Protein AF-A0A6B3FC54-F1 (afdb_monomer_lite)

Secondary structure (DSSP, 8-state):
-HHHHHTT--TTSS----TTT--HHHHHHHHHHHH--HHHHHHTTEEEETTEEEEPPSTTEEPPPHHHHHHHHHHHHHHHHTS-GGGGS-GGGG-EEEEEEE---TTTS-S--EEEEEEP-

Structure (mmCIF, N/CA/C/O backbone):
data_AF-A0A6B3FC54-F1
#
_entry.id   AF-A0A6B3FC54-F1
#
loop_
_atom_site.group_PDB
_atom_site.id
_atom_site.type_symbol
_atom_site.label_atom_id
_atom_site.label_alt_id
_atom_site.label_comp_id
_atom_site.label_asym_id
_atom_site.label_entity_id
_atom_site.label_seq_id
_atom_site.pdbx_PDB_ins_code
_atom_site.Cartn_x
_atom_site.Cartn_y
_atom_site.Cartn_z
_atom_site.occupancy
_atom_site.B_iso_or_equiv
_atom_site.auth_seq_id
_atom_site.auth_comp_id
_atom_site.auth_asym_id
_atom_site.auth_atom_id
_atom_site.pdbx_PDB_model_num
ATOM 1 N N . ARG A 1 1 ? 3.915 9.642 30.996 1.00 57.03 1 ARG A N 1
ATOM 2 C CA . ARG A 1 1 ? 2.796 8.944 30.314 1.00 57.03 1 ARG A CA 1
ATOM 3 C C . ARG A 1 1 ? 3.237 8.251 29.022 1.00 57.03 1 ARG A C 1
ATOM 5 O O . ARG A 1 1 ? 3.120 7.040 28.988 1.00 57.03 1 ARG A O 1
ATOM 12 N N . ILE A 1 2 ? 3.856 8.924 28.035 1.00 59.53 2 ILE A N 1
ATOM 13 C CA . ILE A 1 2 ? 4.468 8.230 26.866 1.00 59.53 2 ILE A CA 1
ATOM 14 C C . ILE A 1 2 ? 5.466 7.138 27.302 1.00 59.53 2 ILE A C 1
ATOM 16 O O . ILE A 1 2 ? 5.467 6.043 26.755 1.00 59.53 2 ILE A O 1
ATOM 20 N N . HIS A 1 3 ? 6.232 7.394 28.366 1.00 56.06 3 HIS A N 1
ATOM 21 C CA . HIS A 1 3 ? 7.129 6.404 28.970 1.00 56.06 3 HIS A CA 1
ATOM 22 C C . HIS A 1 3 ? 6.419 5.116 29.443 1.00 56.06 3 HIS A C 1
ATOM 24 O O . HIS A 1 3 ? 6.974 4.045 29.268 1.00 56.06 3 HIS A O 1
ATOM 30 N N . GLN A 1 4 ? 5.184 5.195 29.961 1.00 57.84 4 GLN A N 1
ATOM 31 C CA . GLN A 1 4 ? 4.424 4.023 30.438 1.00 57.84 4 GLN A CA 1
ATOM 32 C C . GLN A 1 4 ? 3.899 3.156 29.283 1.00 57.84 4 GLN A C 1
ATOM 34 O O . GLN A 1 4 ? 3.868 1.934 29.396 1.00 57.84 4 GLN A O 1
ATOM 39 N N . LEU A 1 5 ? 3.535 3.776 28.154 1.00 58.59 5 LEU A N 1
ATOM 40 C CA . LEU A 1 5 ? 3.211 3.056 26.915 1.00 58.59 5 LEU A CA 1
ATOM 41 C C . LEU A 1 5 ? 4.455 2.375 26.333 1.00 58.59 5 LEU A C 1
ATOM 43 O O . LEU A 1 5 ? 4.384 1.227 25.909 1.00 58.59 5 LEU A O 1
ATOM 47 N N . ALA A 1 6 ? 5.603 3.057 26.368 1.00 59.94 6 ALA A N 1
ATOM 48 C CA . ALA A 1 6 ? 6.871 2.515 25.885 1.00 59.94 6 ALA A CA 1
ATOM 49 C C . ALA A 1 6 ? 7.403 1.350 26.743 1.00 59.94 6 ALA A C 1
ATOM 51 O O . ALA A 1 6 ? 8.117 0.496 26.228 1.00 59.94 6 ALA A O 1
ATOM 52 N N . THR A 1 7 ? 7.053 1.291 28.032 1.00 62.62 7 THR A N 1
ATOM 53 C CA . THR A 1 7 ? 7.485 0.230 28.959 1.00 62.62 7 THR A CA 1
ATOM 54 C C . THR A 1 7 ? 6.497 -0.938 29.071 1.00 62.62 7 THR A C 1
ATOM 56 O O . THR A 1 7 ? 6.663 -1.777 29.951 1.00 62.62 7 THR A O 1
ATOM 59 N N . GLY A 1 8 ? 5.471 -1.010 28.214 1.00 50.31 8 GLY A N 1
ATOM 60 C CA . GLY A 1 8 ? 4.530 -2.135 28.190 1.00 50.31 8 GLY A CA 1
ATOM 61 C C . GLY A 1 8 ? 3.541 -2.136 29.357 1.00 50.31 8 GLY A C 1
ATOM 62 O O . GLY A 1 8 ? 3.429 -3.129 30.077 1.00 50.31 8 GLY A O 1
ATOM 63 N N . ALA A 1 9 ? 2.828 -1.025 29.566 1.00 54.91 9 ALA A N 1
ATOM 64 C CA . ALA A 1 9 ? 1.707 -0.989 30.502 1.00 54.91 9 ALA A CA 1
ATOM 65 C C . ALA A 1 9 ? 0.717 -2.137 30.217 1.00 54.91 9 ALA A C 1
ATOM 67 O O . ALA A 1 9 ? 0.296 -2.340 29.076 1.00 54.91 9 ALA A O 1
ATOM 68 N N . LYS A 1 10 ? 0.352 -2.889 31.266 1.00 57.28 10 LYS A N 1
ATOM 69 C CA . LYS A 1 10 ? -0.729 -3.881 31.213 1.00 57.28 10 LYS A CA 1
ATOM 70 C C . LYS A 1 10 ? -2.014 -3.162 30.794 1.00 57.28 10 LYS A C 1
ATOM 72 O O . LYS A 1 10 ? -2.271 -2.050 31.248 1.00 57.28 10 LYS A O 1
ATOM 77 N N . SER A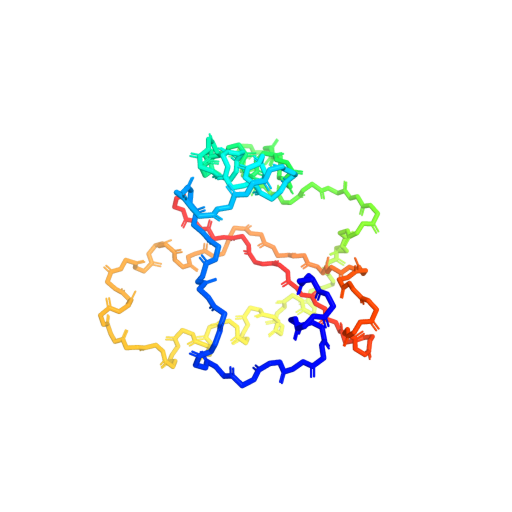 1 11 ? -2.784 -3.794 29.915 1.00 56.44 11 SER A N 1
ATOM 78 C CA . SER A 1 11 ? -3.881 -3.205 29.131 1.00 56.44 11 SER A CA 1
ATOM 79 C C . SER A 1 11 ? -4.984 -2.488 29.920 1.00 56.44 11 SER A C 1
ATOM 81 O O . SER A 1 11 ? -5.754 -1.755 29.310 1.00 56.44 11 SER A O 1
ATOM 83 N N . ASP A 1 12 ? -5.055 -2.654 31.240 1.00 58.28 12 ASP A N 1
ATOM 84 C CA . ASP A 1 12 ? -6.186 -2.198 32.056 1.00 58.28 12 ASP A CA 1
ATOM 85 C C . ASP A 1 12 ? -6.039 -0.802 32.688 1.00 58.28 12 ASP A C 1
ATOM 87 O O . ASP A 1 12 ? -6.986 -0.332 33.311 1.00 58.28 12 ASP A O 1
ATOM 91 N N . GLU A 1 13 ? -4.913 -0.092 32.533 1.00 61.31 13 GLU A N 1
ATOM 92 C CA . GLU A 1 13 ? -4.697 1.172 33.276 1.00 61.31 13 GLU A CA 1
ATOM 93 C C . GLU A 1 13 ? -4.457 2.433 32.432 1.00 61.31 13 GLU A C 1
ATOM 95 O O . GLU A 1 13 ? -4.316 3.523 32.992 1.00 61.31 13 GLU A O 1
ATOM 100 N N . VAL A 1 14 ? -4.443 2.351 31.096 1.00 64.31 14 VAL A N 1
ATOM 101 C CA . VAL A 1 14 ? -4.252 3.544 30.249 1.00 64.31 14 VAL A CA 1
ATOM 102 C C . VAL A 1 14 ? -5.485 3.776 29.374 1.00 64.31 14 VAL A C 1
ATOM 104 O O . VAL A 1 14 ? -5.679 3.048 28.401 1.00 64.31 14 VAL A O 1
ATOM 107 N N . PRO A 1 15 ? -6.310 4.798 29.679 1.00 67.88 15 PRO A N 1
ATOM 108 C CA . PRO A 1 15 ? -7.412 5.200 28.815 1.00 67.88 15 PRO A CA 1
ATOM 109 C C . PRO A 1 15 ? -6.916 5.475 27.387 1.00 67.88 15 PRO A C 1
ATOM 111 O O . PRO A 1 15 ? -5.847 6.077 27.224 1.00 67.88 15 PRO A O 1
ATOM 114 N N . PRO A 1 16 ? -7.665 5.064 26.348 1.00 77.88 16 PRO A N 1
ATOM 115 C CA . PRO A 1 16 ? -7.253 5.261 24.966 1.00 77.88 16 PRO A CA 1
ATOM 116 C C . PRO A 1 16 ? -7.130 6.751 24.646 1.00 77.88 16 PRO A C 1
ATOM 118 O O . PRO A 1 16 ? -7.878 7.583 25.168 1.00 77.88 16 PRO A O 1
ATOM 121 N N . PHE A 1 17 ? -6.212 7.087 23.742 1.00 84.88 17 PHE A N 1
ATOM 122 C CA . PHE A 1 17 ? -6.152 8.429 23.178 1.00 84.88 17 PHE A CA 1
ATOM 123 C C . PHE A 1 17 ? -7.229 8.582 22.114 1.00 84.88 17 PHE A C 1
ATOM 125 O O . PHE A 1 17 ? -7.197 7.943 21.065 1.00 84.88 17 PHE A O 1
ATOM 132 N N . THR A 1 18 ? -8.187 9.442 22.413 1.00 88.56 18 THR A N 1
ATOM 133 C CA . THR A 1 18 ? -9.313 9.796 21.555 1.00 88.56 18 THR A CA 1
ATOM 134 C C . THR A 1 18 ? -9.307 11.304 21.336 1.00 88.56 18 THR A C 1
ATOM 136 O O . THR A 1 18 ? -8.524 12.026 21.955 1.00 88.56 18 THR A O 1
ATOM 139 N N . LEU A 1 19 ? -10.198 11.800 20.479 1.00 89.88 19 LEU A N 1
ATOM 140 C CA . LEU A 1 19 ? -10.374 13.244 20.300 1.00 89.88 19 LEU A CA 1
ATOM 141 C C . LEU A 1 19 ? -10.787 13.964 21.594 1.00 89.88 19 LEU A C 1
ATOM 143 O O . LEU A 1 19 ? -10.523 15.158 21.707 1.00 89.88 19 LEU A O 1
ATOM 147 N N . ASP A 1 20 ? -11.394 13.248 22.543 1.00 89.50 20 ASP A N 1
ATOM 148 C CA . ASP A 1 20 ? -11.896 13.805 23.802 1.00 89.50 20 ASP A CA 1
ATOM 149 C C . ASP A 1 20 ? -10.897 13.660 24.962 1.00 89.50 20 ASP A C 1
ATOM 151 O O . ASP A 1 20 ? -11.009 14.355 25.968 1.00 89.50 20 ASP A O 1
ATOM 155 N N . THR A 1 21 ? -9.924 12.748 24.845 1.00 90.06 21 THR A N 1
ATOM 156 C CA . THR A 1 21 ? -8.989 12.388 25.931 1.00 90.06 21 THR A CA 1
ATOM 157 C C . THR A 1 21 ? -7.528 12.730 25.638 1.00 90.06 21 THR A C 1
ATOM 159 O O . THR A 1 21 ? -6.690 12.647 26.538 1.00 90.06 21 THR A O 1
ATOM 162 N N . ALA A 1 22 ? -7.189 13.061 24.390 1.00 91.50 22 ALA A N 1
ATOM 163 C CA . ALA A 1 22 ? -5.847 13.478 24.008 1.00 91.50 22 ALA A CA 1
ATOM 164 C C . ALA A 1 22 ? -5.669 14.992 24.161 1.00 91.50 22 ALA A C 1
ATOM 166 O O . ALA A 1 22 ? -6.585 15.761 23.896 1.00 91.50 22 ALA A O 1
ATOM 167 N N . ASP A 1 23 ? -4.441 15.412 24.467 1.00 90.38 23 ASP A N 1
ATOM 168 C CA . ASP A 1 23 ? -4.046 16.818 24.567 1.00 90.38 23 ASP A CA 1
ATOM 169 C C . ASP A 1 23 ? -2.774 17.101 23.755 1.00 90.38 23 ASP A C 1
ATOM 171 O O . ASP A 1 23 ? -2.031 16.192 23.360 1.00 90.38 23 ASP A O 1
ATOM 175 N N . GLY A 1 24 ? -2.497 18.387 23.524 1.00 92.38 24 GLY A N 1
ATOM 176 C CA . GLY A 1 24 ? -1.241 18.849 22.931 1.00 92.38 24 GLY A CA 1
ATOM 177 C C . GLY A 1 24 ? -0.985 18.290 21.518 1.00 92.38 24 GLY A C 1
ATOM 178 O O . GLY A 1 24 ? -1.918 18.216 20.713 1.00 92.38 24 GLY A O 1
ATOM 179 N N . PRO A 1 25 ? 0.263 17.895 21.185 1.00 92.06 25 PRO A N 1
ATOM 180 C CA . PRO A 1 25 ? 0.617 17.410 19.847 1.00 92.06 25 PRO A CA 1
ATOM 181 C C . PRO A 1 25 ? -0.190 16.192 19.385 1.00 92.06 25 PRO A C 1
ATOM 183 O O . PRO A 1 25 ? -0.479 16.059 18.199 1.00 92.06 25 PRO A O 1
ATOM 186 N N . LEU A 1 26 ? -0.587 15.317 20.315 1.00 89.56 26 LEU A N 1
ATOM 187 C CA . LEU A 1 26 ? -1.347 14.115 19.984 1.00 89.56 26 LEU A CA 1
ATOM 188 C C . LEU A 1 26 ? -2.782 14.446 19.565 1.00 89.56 26 LEU A C 1
ATOM 190 O O . LEU A 1 26 ? -3.267 13.910 18.572 1.00 89.56 26 LEU A O 1
ATOM 194 N N . LEU A 1 27 ? -3.439 15.376 20.267 1.00 92.75 27 LEU A N 1
ATOM 195 C CA . LEU A 1 27 ? -4.744 15.889 19.843 1.00 92.75 27 LEU A CA 1
ATOM 196 C C . LEU A 1 27 ? -4.655 16.576 18.474 1.00 92.75 27 LEU A C 1
ATOM 198 O O . LEU A 1 27 ? -5.557 16.426 17.650 1.00 92.75 27 LEU A O 1
ATOM 202 N N . GLY A 1 28 ? -3.559 17.300 18.226 1.00 92.31 28 GLY A N 1
ATOM 203 C CA . GLY A 1 28 ? -3.254 17.885 16.920 1.00 92.31 28 GLY A CA 1
ATOM 204 C C . GLY A 1 28 ? -3.229 16.833 15.811 1.00 92.31 28 GLY A C 1
ATOM 205 O O . GLY A 1 28 ? -3.988 16.948 14.852 1.00 92.31 28 GLY A O 1
ATOM 206 N N . ALA A 1 29 ? -2.446 15.766 15.992 1.00 91.38 29 ALA A N 1
ATOM 207 C CA . ALA A 1 29 ? -2.347 14.668 15.031 1.00 91.38 29 ALA A CA 1
ATOM 208 C C . ALA A 1 29 ? -3.690 13.953 14.797 1.00 91.38 29 ALA A C 1
ATOM 210 O O . ALA A 1 29 ? -4.023 13.623 13.663 1.00 91.38 29 ALA A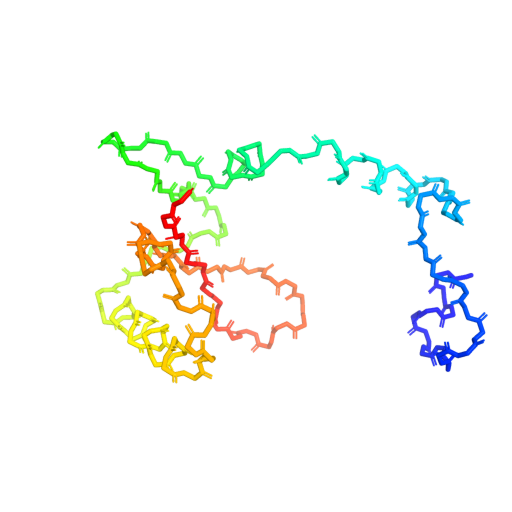 O 1
ATOM 211 N N . LEU A 1 30 ? -4.501 13.748 15.843 1.00 91.25 30 LEU A N 1
ATOM 212 C CA . LEU A 1 30 ? -5.833 13.142 15.704 1.00 91.25 30 LEU A CA 1
ATOM 213 C C . LEU A 1 30 ? -6.801 14.032 14.909 1.00 91.25 30 LEU A C 1
ATOM 215 O O . LEU A 1 30 ? -7.600 13.531 14.116 1.00 91.25 30 LEU A O 1
ATOM 219 N N . ARG A 1 31 ? -6.742 15.353 15.108 1.00 94.00 31 ARG A N 1
ATOM 220 C CA . ARG A 1 31 ? -7.561 16.315 14.355 1.00 94.00 31 ARG A CA 1
ATOM 221 C C . ARG A 1 31 ? -7.132 16.410 12.898 1.00 94.00 31 ARG A C 1
ATOM 223 O O . ARG A 1 31 ? -8.001 16.453 12.033 1.00 94.00 31 ARG A O 1
ATOM 230 N N . GLU A 1 32 ? -5.828 16.406 12.640 1.00 89.88 32 GLU A N 1
ATOM 231 C CA . GLU A 1 32 ? -5.277 16.334 11.288 1.00 89.88 32 GLU A CA 1
ATOM 232 C C . GLU A 1 32 ? -5.720 15.041 10.603 1.00 89.88 32 GLU A C 1
ATOM 234 O O . GLU A 1 32 ? -6.351 15.094 9.557 1.00 89.88 32 GLU A O 1
ATOM 239 N N . ALA A 1 33 ? -5.529 13.882 11.237 1.00 86.62 33 ALA A N 1
ATOM 240 C CA . ALA A 1 33 ? -5.966 12.602 10.683 1.00 86.62 33 ALA A CA 1
ATOM 241 C C . ALA A 1 33 ? -7.465 12.586 10.325 1.00 86.62 33 ALA A C 1
ATOM 243 O O . ALA A 1 33 ? -7.848 12.005 9.312 1.00 86.62 33 ALA A O 1
ATOM 244 N N . ARG A 1 34 ? -8.316 13.262 11.112 1.00 87.94 34 ARG A N 1
ATOM 245 C CA . ARG A 1 34 ? -9.756 13.391 10.834 1.00 87.94 34 ARG A CA 1
ATOM 246 C C . ARG A 1 34 ? -10.073 14.296 9.638 1.00 87.94 34 ARG A C 1
ATOM 248 O O . ARG A 1 34 ? -11.124 14.114 9.026 1.00 87.94 34 ARG A O 1
ATOM 255 N N . SER A 1 35 ? -9.231 15.280 9.324 1.00 85.50 35 SER A N 1
ATOM 256 C CA . SER A 1 35 ? -9.443 16.170 8.174 1.00 85.50 35 SER A CA 1
ATOM 257 C C . SER A 1 35 ? -8.941 15.578 6.855 1.00 85.50 35 SER A C 1
ATOM 259 O O . SER A 1 35 ? -9.305 16.075 5.788 1.00 85.50 35 SER A O 1
ATOM 261 N N . LEU A 1 36 ? -8.137 14.512 6.909 1.00 85.19 36 LEU A N 1
ATOM 262 C CA . LEU A 1 36 ? -7.585 13.865 5.726 1.00 85.19 36 LEU A CA 1
ATOM 263 C C . LEU A 1 36 ? -8.682 13.172 4.913 1.00 85.19 36 LEU A C 1
ATOM 265 O O . LEU A 1 36 ? -9.417 12.308 5.390 1.00 85.19 36 LEU A O 1
ATOM 269 N N . THR A 1 37 ? -8.761 13.535 3.637 1.00 83.56 37 THR A N 1
ATOM 270 C CA . THR A 1 37 ? -9.597 12.835 2.664 1.00 83.56 37 THR A CA 1
ATOM 271 C C . THR A 1 37 ? -8.797 11.699 2.034 1.00 83.56 37 THR A C 1
ATOM 273 O O . THR A 1 37 ? -7.578 11.795 1.872 1.00 83.56 37 THR A O 1
ATOM 276 N N . ARG A 1 38 ? -9.479 10.625 1.608 1.00 79.25 38 ARG A N 1
ATOM 277 C CA . ARG A 1 38 ? -8.842 9.518 0.865 1.00 79.25 38 ARG A CA 1
ATOM 278 C C . ARG A 1 38 ? -8.047 10.034 -0.341 1.00 79.25 38 ARG A C 1
ATOM 280 O O . ARG A 1 38 ? -6.959 9.538 -0.614 1.00 79.25 38 ARG A O 1
ATOM 287 N N . PHE A 1 39 ? -8.571 11.053 -1.023 1.00 78.56 39 PHE A N 1
ATOM 288 C CA . PHE A 1 39 ? -7.901 11.691 -2.153 1.00 78.56 39 PHE A CA 1
ATOM 289 C C . PHE A 1 39 ? -6.608 12.404 -1.737 1.00 78.56 39 PHE A C 1
ATOM 291 O O . PHE A 1 39 ? -5.567 12.134 -2.327 1.00 78.56 39 PHE A O 1
ATOM 298 N N . GLY A 1 40 ? -6.651 13.248 -0.699 1.00 82.50 40 GLY A N 1
ATOM 299 C CA . GLY A 1 40 ? -5.471 13.985 -0.231 1.00 82.50 40 GLY A CA 1
ATOM 300 C C . GLY A 1 40 ? -4.367 13.067 0.300 1.00 82.50 40 GLY A C 1
ATOM 301 O O . GLY A 1 40 ? -3.186 13.304 0.056 1.00 82.50 40 GLY A O 1
ATOM 302 N N . LEU A 1 41 ? -4.742 11.959 0.949 1.00 83.38 41 LEU A N 1
ATOM 303 C CA . LEU A 1 41 ? -3.787 10.927 1.360 1.00 83.38 41 LEU A CA 1
ATOM 304 C C . LEU A 1 41 ? -3.066 10.314 0.158 1.00 83.38 41 LEU A C 1
ATOM 306 O O . LEU A 1 41 ? -1.839 10.221 0.155 1.00 83.38 41 LEU A O 1
ATOM 310 N N . LEU A 1 42 ? -3.818 9.929 -0.877 1.00 88.00 42 LEU A N 1
ATOM 311 C CA . LEU A 1 42 ? -3.245 9.342 -2.086 1.00 88.00 42 LEU A CA 1
ATOM 312 C C . LEU A 1 42 ? -2.377 10.340 -2.855 1.00 88.00 42 LEU A C 1
ATOM 314 O O . LEU A 1 42 ? -1.326 9.951 -3.357 1.00 88.00 42 LEU A O 1
ATOM 318 N N . GLU A 1 43 ? -2.773 11.607 -2.940 1.00 87.12 43 GLU A N 1
ATOM 319 C CA . GLU A 1 43 ? -2.037 12.657 -3.659 1.00 87.12 43 GLU A CA 1
ATOM 320 C C . GLU A 1 43 ? -0.608 12.850 -3.133 1.00 87.12 43 GLU A C 1
ATOM 322 O O . GLU A 1 43 ? 0.314 13.063 -3.911 1.00 87.12 43 GLU A O 1
ATOM 327 N N . SER A 1 44 ? -0.384 12.654 -1.831 1.00 85.62 44 SER A N 1
ATOM 328 C CA . SER A 1 44 ? 0.965 12.733 -1.253 1.00 85.62 44 SER A CA 1
ATOM 329 C C . SER A 1 44 ? 1.924 11.622 -1.719 1.00 85.62 44 SER A C 1
ATOM 331 O O . SER A 1 44 ? 3.141 11.758 -1.587 1.00 85.62 44 SER A O 1
ATOM 333 N N . MET A 1 45 ? 1.399 10.514 -2.258 1.00 89.00 45 MET A N 1
ATOM 334 C CA . MET A 1 45 ? 2.169 9.312 -2.613 1.00 89.00 45 MET A CA 1
ATOM 335 C C . MET A 1 45 ? 2.048 8.917 -4.089 1.00 89.00 45 MET A C 1
ATOM 337 O O . MET A 1 45 ? 2.752 8.007 -4.536 1.00 89.00 45 MET A O 1
ATOM 341 N N . THR A 1 46 ? 1.135 9.540 -4.832 1.00 94.25 46 THR A N 1
ATOM 342 C CA . THR A 1 46 ? 0.770 9.142 -6.193 1.00 94.25 46 THR A CA 1
ATOM 343 C C . THR A 1 46 ? 0.600 10.348 -7.101 1.00 94.25 46 THR A C 1
ATOM 345 O O . THR A 1 46 ? 0.271 11.445 -6.663 1.00 94.25 46 THR A O 1
ATOM 348 N N . GLU A 1 47 ? 0.751 10.113 -8.393 1.00 94.00 47 GLU A N 1
ATOM 349 C CA . GLU A 1 47 ? 0.570 11.092 -9.455 1.00 94.00 47 GLU A CA 1
ATOM 350 C C . GLU A 1 47 ? -0.261 10.486 -10.591 1.00 94.00 47 GLU A C 1
ATOM 352 O O . GLU A 1 47 ? -0.431 9.266 -10.677 1.00 94.00 47 GLU A O 1
ATOM 357 N N . ILE A 1 48 ? -0.803 11.341 -11.460 1.00 93.38 48 ILE A N 1
ATOM 358 C CA . ILE A 1 48 ? -1.507 10.900 -12.666 1.00 93.38 48 ILE A CA 1
ATOM 359 C C . ILE A 1 48 ? -0.519 10.905 -13.832 1.00 93.38 48 ILE A C 1
ATOM 361 O O . ILE A 1 48 ? -0.042 11.960 -14.243 1.00 93.38 48 ILE A O 1
ATOM 365 N N . ARG A 1 49 ? -0.241 9.723 -14.382 1.00 91.69 49 ARG A N 1
ATOM 366 C CA . ARG A 1 49 ? 0.586 9.520 -15.576 1.00 91.69 49 ARG A CA 1
ATOM 367 C C . ARG A 1 49 ? -0.241 8.764 -16.604 1.00 91.69 49 ARG A C 1
ATOM 369 O O . ARG A 1 49 ? -0.805 7.725 -16.283 1.00 91.69 49 ARG A O 1
ATOM 376 N N . GLU A 1 50 ? -0.320 9.284 -17.828 1.00 91.50 50 GLU A N 1
ATOM 377 C CA . GLU A 1 50 ? -1.084 8.647 -18.919 1.00 91.50 50 GLU A CA 1
ATOM 378 C C . GLU A 1 50 ? -2.562 8.402 -18.552 1.00 91.50 50 GLU A C 1
ATOM 380 O O . GLU A 1 50 ? -3.120 7.352 -18.844 1.00 91.50 50 GLU A O 1
ATOM 385 N N . ALA A 1 51 ? -3.187 9.370 -17.870 1.00 90.00 51 ALA A N 1
ATOM 386 C CA . ALA A 1 51 ? -4.552 9.287 -17.334 1.00 90.00 51 ALA A CA 1
ATOM 387 C C . ALA A 1 51 ? -4.788 8.201 -16.260 1.00 90.00 51 ALA A C 1
ATOM 389 O O . ALA A 1 51 ? -5.911 8.058 -15.781 1.00 90.00 51 ALA A O 1
ATOM 390 N N . GLU A 1 52 ? -3.739 7.513 -15.802 1.00 90.88 52 GLU A N 1
ATOM 391 C CA . GLU A 1 52 ? -3.807 6.523 -14.728 1.00 90.88 52 GLU A CA 1
ATOM 392 C C . GLU A 1 52 ? -3.054 6.987 -13.480 1.00 90.88 52 GLU A C 1
ATOM 394 O O . GLU A 1 52 ? -1.985 7.600 -13.549 1.00 90.88 52 GLU A O 1
ATOM 399 N N . ARG A 1 53 ? -3.602 6.675 -12.302 1.00 93.06 53 ARG A N 1
ATOM 400 C CA . ARG A 1 53 ? -2.926 6.957 -11.030 1.00 93.06 53 ARG A CA 1
ATOM 401 C C . ARG A 1 53 ? -1.839 5.918 -10.774 1.00 93.06 53 ARG A C 1
ATOM 403 O O . ARG A 1 53 ? -2.127 4.723 -10.787 1.00 93.06 53 ARG A O 1
ATOM 410 N N . ARG A 1 54 ? -0.622 6.382 -10.493 1.00 94.94 54 ARG A N 1
ATOM 411 C CA . ARG A 1 54 ? 0.559 5.559 -10.192 1.00 94.94 54 ARG A CA 1
ATOM 412 C C . ARG A 1 54 ? 1.329 6.121 -9.006 1.00 94.94 54 ARG A C 1
ATOM 414 O O . ARG A 1 54 ? 1.170 7.294 -8.674 1.00 94.94 54 ARG A O 1
ATOM 421 N N . PHE A 1 55 ? 2.156 5.309 -8.358 1.00 94.88 55 PHE A N 1
ATOM 422 C CA . PHE A 1 55 ? 3.028 5.804 -7.297 1.00 94.88 55 PHE A CA 1
ATOM 423 C C . PHE A 1 55 ? 4.044 6.805 -7.847 1.00 94.88 55 PHE A C 1
ATOM 425 O O . PHE A 1 55 ? 4.645 6.603 -8.904 1.00 94.88 55 PHE A O 1
ATOM 432 N N . THR A 1 56 ? 4.264 7.875 -7.088 1.00 94.00 56 THR A N 1
ATOM 433 C CA . THR A 1 56 ? 5.267 8.879 -7.427 1.00 94.00 56 THR A CA 1
ATOM 434 C C . THR A 1 56 ? 6.665 8.287 -7.261 1.00 94.00 56 THR A C 1
ATOM 436 O O . THR A 1 56 ? 6.974 7.616 -6.264 1.00 94.00 56 THR A O 1
ATOM 439 N N . ALA A 1 57 ? 7.537 8.548 -8.237 1.00 89.81 57 ALA A N 1
ATOM 440 C CA . ALA A 1 57 ? 8.944 8.170 -8.140 1.00 89.81 57 ALA A CA 1
ATOM 441 C C . ALA A 1 57 ? 9.638 9.007 -7.053 1.00 89.81 57 ALA A C 1
ATOM 443 O O . ALA A 1 57 ? 9.425 10.213 -6.950 1.00 89.81 57 ALA A O 1
ATOM 444 N N . GLY A 1 58 ? 10.487 8.389 -6.233 1.00 85.75 58 GLY A N 1
ATOM 445 C CA . GLY A 1 58 ? 11.185 9.121 -5.182 1.00 85.75 58 GLY A CA 1
ATOM 446 C C . GLY A 1 58 ? 12.115 8.252 -4.341 1.00 85.75 58 GLY A C 1
ATOM 447 O O . GLY A 1 58 ? 12.127 7.035 -4.505 1.00 85.75 58 GLY A O 1
ATOM 448 N N . PRO A 1 59 ? 12.865 8.850 -3.398 1.00 79.69 59 PRO A N 1
ATOM 449 C CA . PRO A 1 59 ? 13.942 8.174 -2.664 1.00 79.69 59 PRO A CA 1
ATOM 450 C C . PRO A 1 59 ? 13.524 6.905 -1.905 1.00 79.69 59 PRO A C 1
ATOM 452 O O . PRO A 1 59 ? 14.346 6.026 -1.659 1.00 79.69 59 PRO A O 1
ATOM 455 N N . GLY A 1 60 ? 12.248 6.804 -1.523 1.00 84.25 60 GLY A N 1
ATOM 456 C CA . GLY A 1 60 ? 11.702 5.630 -0.842 1.00 84.25 60 GLY A CA 1
ATOM 457 C C . GLY A 1 60 ? 10.984 4.636 -1.756 1.00 84.25 60 GLY A C 1
ATOM 458 O O . GLY A 1 60 ? 10.630 3.564 -1.278 1.00 84.25 60 GLY A O 1
ATOM 459 N N . THR A 1 61 ? 10.734 4.975 -3.021 1.00 91.12 61 THR A N 1
ATOM 460 C CA . THR A 1 61 ? 9.971 4.162 -3.979 1.00 91.12 61 THR A CA 1
ATOM 461 C C . THR A 1 61 ? 10.935 3.439 -4.913 1.00 91.12 61 THR A C 1
ATOM 463 O O . THR A 1 61 ? 11.804 4.065 -5.514 1.00 91.12 61 THR A O 1
ATOM 466 N N . ILE A 1 62 ? 10.788 2.123 -5.040 1.00 91.94 62 ILE A N 1
ATOM 467 C CA . ILE A 1 62 ? 11.628 1.280 -5.892 1.00 91.94 62 ILE A CA 1
ATOM 468 C C . ILE A 1 62 ? 10.771 0.714 -7.017 1.00 91.94 62 ILE A C 1
ATOM 470 O O . ILE A 1 62 ? 9.758 0.060 -6.760 1.00 91.94 62 ILE A O 1
ATOM 474 N N . GLU A 1 63 ? 11.210 0.916 -8.252 1.00 93.50 63 GLU A N 1
ATOM 475 C CA . GLU A 1 63 ? 10.640 0.219 -9.399 1.00 93.50 63 GLU A CA 1
ATOM 476 C C . GLU A 1 63 ? 10.999 -1.271 -9.347 1.00 93.50 63 GLU A C 1
ATOM 478 O O . GLU A 1 63 ? 12.140 -1.642 -9.064 1.00 93.50 63 GLU A O 1
ATOM 483 N N . LEU A 1 64 ? 10.006 -2.129 -9.574 1.00 95.00 64 LEU A N 1
ATOM 484 C CA . LEU A 1 64 ? 10.182 -3.575 -9.509 1.00 95.00 64 LEU A CA 1
ATOM 485 C C . LEU A 1 64 ? 10.536 -4.135 -10.882 1.00 95.00 64 LEU A C 1
ATOM 487 O O . LEU A 1 64 ? 9.883 -3.817 -11.875 1.00 95.00 64 LEU A O 1
ATOM 491 N N . ASP A 1 65 ? 11.503 -5.050 -10.915 1.00 95.69 65 ASP A N 1
ATOM 492 C CA . ASP A 1 65 ? 11.674 -5.909 -12.080 1.00 95.69 65 ASP A CA 1
ATOM 493 C C . ASP A 1 65 ? 10.449 -6.823 -12.276 1.00 95.69 65 ASP A C 1
ATOM 495 O O . ASP A 1 65 ? 9.635 -7.046 -11.370 1.00 95.69 65 ASP A O 1
ATOM 499 N N . ALA A 1 66 ? 10.310 -7.365 -13.487 1.00 96.50 66 ALA A N 1
ATOM 500 C CA . ALA A 1 66 ? 9.154 -8.178 -13.858 1.00 96.50 66 ALA A CA 1
AT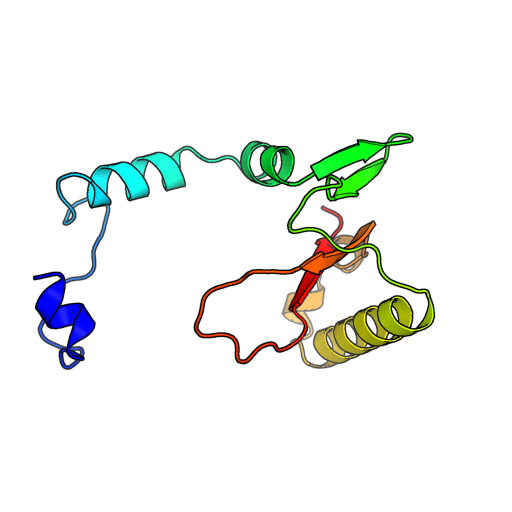OM 501 C C . ALA A 1 66 ? 8.985 -9.420 -12.964 1.00 96.50 66 ALA A C 1
ATOM 503 O O . ALA A 1 66 ? 7.862 -9.789 -12.621 1.00 96.50 66 ALA A O 1
ATOM 504 N N . ALA A 1 67 ? 10.090 -10.048 -12.552 1.00 97.12 67 ALA A N 1
ATOM 505 C CA . ALA A 1 67 ? 10.063 -11.260 -11.740 1.00 97.12 67 ALA A CA 1
ATOM 506 C C . ALA A 1 67 ? 9.559 -10.982 -10.316 1.00 97.12 67 ALA A C 1
ATOM 508 O O . ALA A 1 67 ? 8.746 -11.732 -9.776 1.00 97.12 67 ALA A O 1
ATOM 509 N N . THR A 1 68 ? 10.020 -9.893 -9.709 1.00 96.38 68 THR A N 1
ATOM 510 C CA . THR A 1 68 ? 9.600 -9.449 -8.380 1.00 96.38 68 THR A CA 1
ATOM 511 C C . THR A 1 68 ? 8.158 -8.979 -8.418 1.00 96.38 68 THR A C 1
ATOM 513 O O . THR A 1 68 ? 7.364 -9.389 -7.575 1.00 96.38 68 THR A O 1
ATOM 516 N N . ARG A 1 69 ? 7.791 -8.192 -9.436 1.00 97.06 69 ARG A N 1
ATOM 517 C CA . ARG A 1 69 ? 6.409 -7.762 -9.657 1.00 97.06 69 ARG A CA 1
ATOM 518 C C . ARG A 1 69 ? 5.461 -8.956 -9.731 1.00 97.06 69 ARG A C 1
ATOM 520 O O . ARG A 1 69 ? 4.462 -8.967 -9.021 1.00 97.06 69 ARG A O 1
ATOM 527 N N . TYR A 1 70 ? 5.797 -9.973 -10.523 1.00 97.38 70 TYR A N 1
ATOM 528 C CA . TYR A 1 70 ? 4.995 -11.192 -10.631 1.00 97.38 70 TYR A CA 1
ATOM 529 C C . TYR A 1 70 ? 4.806 -11.881 -9.274 1.00 97.38 70 TYR A C 1
ATOM 531 O O . TYR A 1 70 ? 3.685 -12.217 -8.907 1.00 97.38 70 TYR A O 1
ATOM 539 N N . LYS A 1 71 ? 5.884 -12.042 -8.495 1.00 97.44 71 LYS A N 1
ATOM 540 C CA . LYS A 1 71 ? 5.812 -12.669 -7.165 1.00 97.44 71 LYS A CA 1
ATOM 541 C C . LYS A 1 71 ? 4.907 -11.901 -6.203 1.00 97.44 71 LYS A C 1
ATOM 543 O O . LYS A 1 71 ? 4.155 -12.526 -5.464 1.00 97.44 71 LYS A O 1
ATOM 548 N N . VAL A 1 72 ? 4.979 -10.569 -6.208 1.00 96.94 72 VAL A N 1
ATOM 549 C CA . VAL A 1 72 ? 4.138 -9.726 -5.344 1.00 96.94 72 VAL A CA 1
ATOM 550 C C . VAL A 1 72 ? 2.667 -9.841 -5.740 1.00 96.94 72 VAL A C 1
ATOM 552 O O . VAL A 1 72 ? 1.825 -10.004 -4.864 1.00 96.94 72 VAL A O 1
ATOM 555 N N . LEU A 1 73 ? 2.362 -9.806 -7.041 1.00 97.50 73 LEU A N 1
ATOM 556 C CA . LEU A 1 73 ? 0.988 -9.948 -7.530 1.00 97.50 73 LEU A CA 1
ATOM 557 C C . LEU A 1 73 ? 0.418 -11.335 -7.212 1.00 97.50 73 LEU A C 1
ATOM 559 O O . LEU A 1 73 ? -0.657 -11.415 -6.638 1.00 97.50 73 LEU A O 1
ATOM 563 N N . ALA A 1 74 ? 1.176 -12.407 -7.453 1.00 97.75 74 A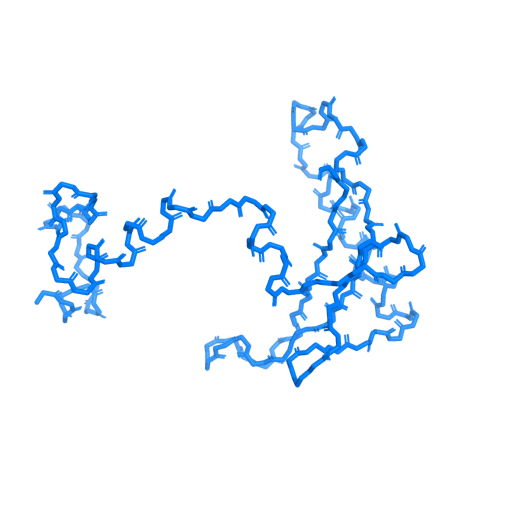LA A N 1
ATOM 564 C CA . ALA A 1 74 ? 0.744 -13.764 -7.115 1.00 97.75 74 ALA A CA 1
ATOM 565 C C . ALA A 1 74 ? 0.519 -13.956 -5.603 1.00 97.75 74 ALA A C 1
ATOM 567 O O . ALA A 1 74 ? -0.408 -14.648 -5.192 1.00 97.75 74 ALA A O 1
ATOM 568 N N . ALA A 1 75 ? 1.350 -13.334 -4.758 1.00 97.19 75 ALA A N 1
ATOM 569 C CA . ALA A 1 75 ? 1.148 -13.357 -3.310 1.00 97.19 75 ALA A CA 1
ATOM 570 C C . ALA A 1 75 ? -0.112 -12.585 -2.890 1.00 97.19 75 ALA A C 1
ATOM 572 O O . ALA A 1 75 ? -0.795 -12.996 -1.954 1.00 97.19 75 ALA A O 1
ATOM 573 N N . PHE A 1 76 ? -0.424 -11.481 -3.573 1.00 97.12 76 PHE A N 1
ATOM 574 C CA . PHE A 1 76 ? -1.654 -10.734 -3.340 1.00 97.12 76 PHE A CA 1
ATOM 575 C C . PHE A 1 76 ? -2.888 -11.526 -3.782 1.00 97.12 76 PHE A C 1
ATOM 577 O O . PHE A 1 76 ? -3.832 -11.624 -3.006 1.00 97.12 76 PHE A O 1
ATOM 584 N N . ASP A 1 77 ? -2.847 -12.163 -4.952 1.00 95.62 77 ASP A N 1
ATOM 585 C CA . ASP A 1 77 ? -3.921 -13.042 -5.426 1.00 95.62 77 ASP A CA 1
ATOM 586 C C . ASP A 1 77 ? -4.177 -14.178 -4.422 1.00 95.62 77 ASP A C 1
ATOM 588 O O . ASP A 1 77 ? -5.306 -14.368 -3.974 1.00 95.62 77 ASP A O 1
ATOM 592 N N . GLY A 1 78 ? -3.116 -14.846 -3.957 1.00 96.81 78 GLY A N 1
ATOM 593 C CA . GLY A 1 78 ? -3.227 -15.870 -2.915 1.00 96.81 78 GLY A CA 1
ATOM 594 C C . GLY A 1 78 ? -3.759 -15.334 -1.580 1.00 96.81 78 GLY A C 1
ATOM 595 O O . GLY A 1 78 ? -4.457 -16.047 -0.868 1.00 96.81 78 GLY A O 1
ATOM 596 N N . TYR A 1 79 ? -3.487 -14.072 -1.226 1.00 95.31 79 TYR A N 1
ATOM 597 C CA . TYR A 1 79 ? -4.103 -13.440 -0.055 1.00 95.31 79 TYR A CA 1
ATOM 598 C C . TYR A 1 79 ? -5.612 -13.248 -0.236 1.00 95.31 79 TYR A C 1
ATOM 600 O O . TYR A 1 79 ? -6.365 -13.519 0.701 1.00 95.31 79 TYR A O 1
ATOM 608 N N . LEU A 1 80 ? -6.070 -12.829 -1.418 1.00 94.81 80 LEU A N 1
ATOM 609 C CA . LEU A 1 80 ? -7.501 -12.675 -1.692 1.00 94.81 80 LEU A CA 1
ATOM 610 C C . LEU A 1 80 ? -8.255 -14.002 -1.543 1.00 94.81 80 LEU A C 1
ATOM 612 O O . LEU A 1 80 ? -9.373 -13.999 -1.037 1.00 94.81 80 LEU A O 1
ATOM 616 N N . GLU A 1 81 ? -7.625 -15.129 -1.881 1.00 95.06 81 GLU A N 1
ATOM 617 C CA . GLU A 1 81 ? -8.186 -16.472 -1.662 1.00 95.06 81 GLU A CA 1
ATOM 618 C C . GLU A 1 81 ? -8.371 -16.823 -0.174 1.00 95.06 81 GLU A C 1
ATOM 620 O O . GLU A 1 81 ? -9.181 -17.685 0.162 1.00 95.06 81 GLU A O 1
ATOM 625 N N . THR A 1 82 ? -7.653 -16.155 0.737 1.00 96.19 82 THR A N 1
ATOM 626 C CA . THR A 1 82 ? -7.820 -16.348 2.189 1.00 96.19 82 THR A CA 1
ATOM 627 C C . THR A 1 82 ? -8.958 -15.520 2.785 1.00 96.19 82 THR A C 1
ATOM 629 O O . THR A 1 82 ? -9.320 -15.722 3.949 1.00 96.19 82 THR A O 1
ATOM 632 N N . LEU A 1 83 ? -9.508 -14.567 2.026 1.00 94.19 83 LEU A N 1
ATOM 633 C CA . LEU A 1 83 ? -10.560 -13.685 2.513 1.00 94.19 83 LEU A CA 1
ATOM 634 C C . LEU A 1 83 ? -11.928 -14.384 2.503 1.00 94.19 83 LEU A C 1
ATOM 636 O O . LEU A 1 83 ? -12.222 -15.168 1.602 1.00 94.19 83 LEU A O 1
ATOM 640 N N . PRO A 1 84 ? -12.817 -14.068 3.462 1.00 94.31 84 PRO A N 1
ATOM 641 C CA . PRO A 1 84 ? -14.209 -14.492 3.390 1.00 94.31 84 PRO A CA 1
ATOM 642 C C . PRO A 1 84 ? -14.887 -13.970 2.117 1.00 94.31 84 PRO A C 1
ATOM 644 O O . PRO A 1 84 ? -14.648 -12.834 1.706 1.00 94.31 84 PRO A O 1
ATOM 647 N N . GLU A 1 85 ? -15.826 -14.736 1.555 1.00 89.44 85 GLU A N 1
ATOM 648 C CA . GLU A 1 85 ? -16.583 -14.326 0.359 1.00 89.44 85 GLU A CA 1
ATOM 649 C C . GLU A 1 85 ? -17.272 -12.960 0.524 1.00 89.44 85 GLU A C 1
ATOM 651 O O . GLU A 1 85 ? -17.365 -12.183 -0.425 1.00 89.44 85 GLU A O 1
ATOM 656 N N . SER A 1 86 ? -17.697 -12.617 1.745 1.00 89.94 86 SER A N 1
ATOM 657 C CA . SER A 1 86 ? -18.305 -11.316 2.052 1.00 89.94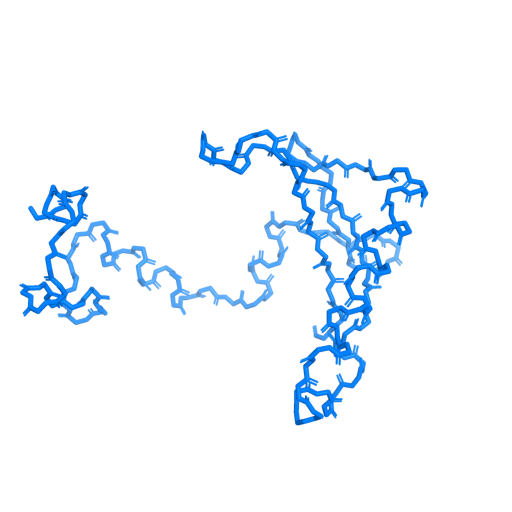 86 SER A CA 1
ATOM 658 C C . SER A 1 86 ? -17.354 -10.134 1.839 1.00 89.94 86 SER A C 1
ATOM 660 O O . SER A 1 86 ? -17.809 -9.038 1.513 1.00 89.94 86 SER A O 1
ATOM 662 N N . SER A 1 87 ? -16.042 -10.340 1.985 1.00 86.44 87 SER A N 1
ATOM 663 C CA . SER A 1 87 ? -15.023 -9.336 1.671 1.00 86.44 87 SER A CA 1
ATOM 664 C C . SER A 1 87 ? -14.855 -9.148 0.160 1.00 86.44 87 SER A C 1
ATOM 666 O O . SER A 1 87 ? -14.534 -8.052 -0.282 1.00 86.44 87 SER A O 1
ATOM 668 N N . LEU A 1 88 ? -15.163 -10.166 -0.648 1.00 85.00 88 LEU A N 1
ATOM 669 C CA . LEU A 1 88 ? -14.985 -10.166 -2.105 1.00 85.00 88 LEU A CA 1
ATOM 670 C C . LEU A 1 88 ? -16.199 -9.625 -2.884 1.00 85.00 88 LEU A C 1
ATOM 672 O O . LEU A 1 88 ? -16.236 -9.701 -4.109 1.00 85.00 88 LEU A O 1
ATOM 676 N N . ALA A 1 89 ? -17.178 -9.019 -2.204 1.00 85.62 89 ALA A N 1
ATOM 677 C CA . ALA A 1 89 ? -18.417 -8.521 -2.812 1.00 85.62 89 ALA A CA 1
ATOM 678 C C . ALA A 1 89 ? -18.217 -7.449 -3.909 1.00 85.62 89 ALA A C 1
ATOM 680 O O . ALA A 1 89 ? -19.138 -7.171 -4.678 1.00 85.62 89 ALA A O 1
ATOM 681 N N . ARG A 1 90 ? -17.036 -6.818 -3.978 1.00 85.44 90 ARG A N 1
ATOM 682 C CA . ARG A 1 90 ? -16.660 -5.835 -5.009 1.00 85.44 90 ARG A CA 1
ATOM 683 C C . ARG A 1 90 ? -15.317 -6.220 -5.637 1.00 85.44 90 ARG A C 1
ATOM 685 O O . ARG A 1 90 ? -14.303 -5.613 -5.290 1.00 85.44 90 ARG A O 1
ATOM 692 N N . PRO A 1 91 ? -15.286 -7.193 -6.560 1.00 80.06 91 PRO A N 1
ATOM 693 C CA . PRO A 1 91 ? -14.036 -7.687 -7.139 1.00 80.06 91 PRO A CA 1
ATOM 694 C C . PRO A 1 91 ? -13.227 -6.579 -7.827 1.00 80.06 91 PRO A C 1
ATOM 696 O O . PRO A 1 91 ? -12.005 -6.548 -7.705 1.00 80.06 91 PRO A O 1
ATOM 699 N N . ASP A 1 92 ? -13.899 -5.602 -8.446 1.00 85.62 92 ASP A N 1
ATOM 700 C CA . ASP A 1 92 ? -13.236 -4.462 -9.089 1.00 85.62 92 ASP A CA 1
ATOM 701 C C . ASP A 1 92 ? -12.367 -3.645 -8.124 1.00 85.62 92 ASP A C 1
ATOM 703 O O . ASP A 1 92 ? -11.356 -3.098 -8.550 1.00 85.62 92 ASP A O 1
ATOM 707 N N . SER A 1 93 ? -12.702 -3.604 -6.827 1.00 86.75 93 SER A N 1
ATOM 708 C CA . SER A 1 93 ? -11.916 -2.874 -5.816 1.00 86.75 93 SER A CA 1
ATOM 709 C C . SER A 1 93 ? -10.578 -3.533 -5.458 1.00 86.75 93 SER A C 1
ATOM 711 O O . SER A 1 93 ? -9.755 -2.938 -4.767 1.00 86.75 93 SER A O 1
ATOM 713 N N . TYR A 1 94 ? -10.340 -4.751 -5.949 1.00 91.25 94 TYR A N 1
ATOM 714 C CA . TYR A 1 94 ? -9.082 -5.477 -5.782 1.00 91.25 94 TYR A CA 1
ATOM 715 C C . TYR A 1 94 ? -8.203 -5.439 -7.032 1.00 91.25 94 TYR A C 1
ATOM 717 O O . TYR A 1 94 ? -7.105 -5.994 -7.033 1.00 91.25 94 TYR A O 1
ATOM 725 N N . ARG A 1 95 ? -8.639 -4.755 -8.099 1.00 93.50 95 ARG A N 1
ATOM 726 C CA . ARG A 1 95 ? -7.816 -4.584 -9.295 1.00 93.50 95 ARG A CA 1
ATOM 727 C C . ARG A 1 95 ? -6.577 -3.758 -8.955 1.00 93.50 95 ARG A C 1
ATOM 729 O O . ARG A 1 95 ? -6.683 -2.610 -8.529 1.00 93.50 95 ARG A O 1
ATOM 736 N N . VAL A 1 96 ? -5.398 -4.329 -9.181 1.00 96.00 96 VAL A N 1
ATOM 737 C CA . VAL A 1 96 ? -4.121 -3.644 -8.949 1.00 96.00 96 VAL A CA 1
ATOM 738 C C . VAL A 1 96 ? -3.838 -2.654 -10.081 1.00 96.00 96 VAL A C 1
ATOM 740 O O . VAL A 1 96 ? -3.724 -3.047 -11.240 1.00 96.00 96 VAL A O 1
ATOM 743 N N . LYS A 1 97 ? -3.686 -1.371 -9.741 1.00 95.00 97 LYS A N 1
ATOM 744 C CA . LYS A 1 97 ? -3.299 -0.293 -10.665 1.00 95.00 97 LYS A CA 1
ATOM 745 C C . LYS A 1 97 ? -1.786 -0.151 -10.793 1.00 95.00 97 LYS A C 1
ATOM 747 O O . LYS A 1 97 ? -1.271 0.072 -11.885 1.00 95.00 97 LYS A O 1
ATOM 752 N N . ASP A 1 98 ? -1.076 -0.266 -9.674 1.00 95.75 98 ASP A N 1
ATOM 753 C CA . ASP A 1 98 ? 0.374 -0.092 -9.623 1.00 95.75 98 ASP A CA 1
ATOM 754 C C . ASP A 1 98 ? 0.990 -0.820 -8.422 1.00 95.75 98 ASP A C 1
ATOM 756 O O . ASP A 1 98 ? 0.314 -1.074 -7.422 1.00 95.75 98 ASP A O 1
ATOM 760 N N . VAL A 1 99 ? 2.276 -1.156 -8.511 1.00 96.75 99 VAL A N 1
ATOM 761 C CA . VAL A 1 99 ? 3.014 -1.837 -7.441 1.00 96.75 99 VAL A CA 1
ATOM 762 C C . VAL A 1 99 ? 4.470 -1.399 -7.416 1.00 96.75 99 VAL A C 1
ATOM 764 O O . VAL A 1 99 ? 5.164 -1.412 -8.431 1.00 96.75 99 VAL A O 1
ATOM 767 N N . VAL A 1 100 ? 4.945 -1.038 -6.226 1.00 96.19 100 VAL A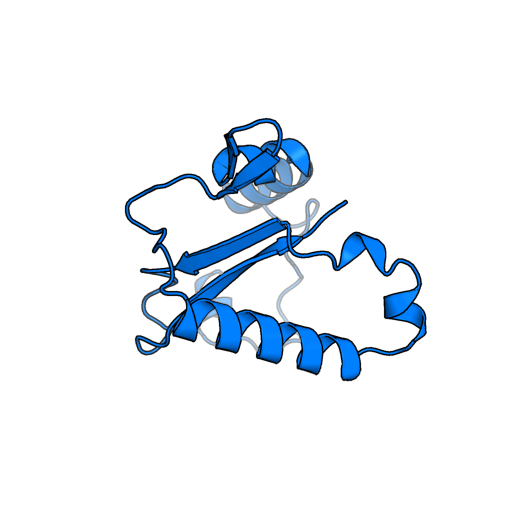 N 1
ATOM 768 C CA . VAL A 1 100 ? 6.310 -0.546 -6.011 1.00 96.19 100 VAL A CA 1
ATOM 769 C C . VAL A 1 100 ? 6.926 -1.161 -4.764 1.00 96.19 100 VAL A C 1
ATOM 771 O O . VAL A 1 100 ? 6.235 -1.484 -3.798 1.00 96.19 100 VAL A O 1
ATOM 774 N N . GLY A 1 101 ? 8.248 -1.294 -4.758 1.00 94.12 101 GLY A N 1
ATOM 775 C CA . GLY A 1 101 ? 8.998 -1.583 -3.541 1.00 94.12 101 GLY A CA 1
ATOM 776 C C . GLY A 1 101 ? 9.135 -0.334 -2.670 1.00 94.12 101 GLY A C 1
ATOM 777 O O . GLY A 1 101 ? 9.142 0.794 -3.169 1.00 94.12 101 GLY A O 1
ATOM 778 N N . ARG A 1 102 ? 9.287 -0.527 -1.360 1.00 89.88 102 ARG A N 1
ATOM 779 C CA . ARG A 1 102 ? 9.517 0.548 -0.396 1.00 89.88 102 ARG A CA 1
ATOM 780 C C . ARG A 1 102 ? 10.808 0.320 0.385 1.00 89.88 102 ARG A C 1
ATOM 782 O O . ARG A 1 102 ? 11.022 -0.746 0.956 1.00 89.88 102 ARG A O 1
ATOM 789 N N . ARG A 1 103 ? 11.656 1.350 0.438 1.00 80.44 103 ARG A N 1
ATOM 790 C CA . ARG A 1 103 ? 12.831 1.423 1.324 1.00 80.44 103 ARG A CA 1
ATOM 791 C C . ARG A 1 103 ? 12.536 2.314 2.528 1.00 80.44 103 ARG A C 1
ATOM 793 O O . ARG A 1 103 ? 11.834 3.315 2.404 1.00 80.44 103 ARG A O 1
ATOM 800 N N . GLY A 1 104 ? 13.120 1.969 3.676 1.00 68.94 104 GLY A N 1
ATOM 801 C CA . GLY A 1 104 ? 13.143 2.837 4.857 1.00 68.94 104 GLY A CA 1
ATOM 802 C C . GLY A 1 104 ? 11.882 2.824 5.727 1.00 68.94 104 GLY A C 1
ATOM 803 O O . GLY A 1 104 ? 11.652 3.795 6.445 1.00 68.94 104 GLY A O 1
ATOM 804 N N . ILE A 1 105 ? 11.066 1.759 5.703 1.00 61.59 105 ILE A N 1
ATOM 805 C CA . ILE A 1 105 ? 9.961 1.605 6.667 1.00 61.59 105 ILE A CA 1
ATOM 806 C C . ILE A 1 105 ? 10.533 1.177 8.030 1.00 61.59 105 ILE A C 1
ATOM 808 O O . ILE A 1 105 ? 10.559 -0.004 8.371 1.00 61.59 105 ILE A O 1
ATOM 812 N N . GLY A 1 106 ? 11.010 2.160 8.798 1.00 55.34 106 GLY A N 1
ATOM 813 C CA . GLY A 1 106 ? 11.423 2.017 10.197 1.00 55.34 106 GLY A CA 1
ATOM 814 C C . GLY A 1 106 ? 12.689 1.182 10.438 1.00 55.34 106 GLY A C 1
ATOM 815 O O . GLY A 1 106 ? 13.039 0.282 9.687 1.00 55.34 106 GLY A O 1
ATOM 816 N N . ILE A 1 107 ? 13.365 1.456 11.553 1.00 56.03 107 ILE A N 1
ATOM 817 C CA . ILE A 1 107 ? 14.544 0.707 12.032 1.00 56.03 107 ILE A CA 1
ATOM 818 C C . ILE A 1 107 ? 14.218 -0.723 12.515 1.00 56.03 107 ILE A C 1
ATOM 820 O O . ILE A 1 107 ? 15.125 -1.472 12.863 1.00 56.03 107 ILE A O 1
ATOM 824 N N . GLY A 1 108 ? 12.927 -1.079 12.584 1.00 52.47 108 GLY A N 1
ATOM 825 C CA . GLY A 1 108 ? 12.425 -2.341 13.140 1.00 52.47 108 GLY A CA 1
ATOM 826 C C . GLY A 1 108 ? 11.988 -3.385 12.109 1.00 52.47 108 GLY A C 1
ATOM 827 O O . GLY A 1 108 ? 11.755 -4.531 12.485 1.00 52.47 108 GLY A O 1
ATOM 828 N N . SER A 1 109 ? 11.892 -3.038 10.821 1.00 55.00 109 SER A N 1
ATOM 829 C CA . SER A 1 109 ? 11.826 -4.055 9.770 1.00 55.00 109 SER A CA 1
ATOM 830 C C . SER A 1 109 ? 13.264 -4.501 9.518 1.00 55.00 109 SER A C 1
ATOM 832 O O . SER A 1 109 ? 14.125 -3.680 9.222 1.00 55.00 109 SER A O 1
ATOM 834 N N . ALA A 1 110 ? 13.575 -5.778 9.723 1.00 55.22 110 ALA A N 1
ATOM 835 C CA . ALA A 1 110 ? 14.937 -6.318 9.677 1.00 55.22 110 ALA A CA 1
ATOM 836 C C . ALA A 1 110 ? 15.536 -6.353 8.248 1.00 55.22 110 ALA A C 1
ATOM 838 O O . ALA A 1 110 ? 16.001 -7.390 7.787 1.00 55.22 110 ALA A O 1
ATOM 839 N N . GLY A 1 111 ? 15.458 -5.249 7.500 1.00 63.69 111 GLY A N 1
ATOM 840 C CA . GLY A 1 111 ? 15.867 -5.155 6.100 1.00 63.69 111 GLY A CA 1
ATOM 841 C C . GLY A 1 111 ? 14.975 -5.937 5.133 1.00 63.69 111 GLY A C 1
ATOM 842 O O . GLY A 1 111 ? 15.347 -6.100 3.972 1.00 63.69 111 GLY A O 1
ATOM 843 N N . LEU A 1 112 ? 13.819 -6.435 5.589 1.00 72.56 112 LEU A N 1
ATOM 844 C CA . LEU A 1 112 ? 12.920 -7.204 4.736 1.00 72.56 112 LEU A CA 1
ATOM 845 C C . LEU A 1 112 ? 12.331 -6.318 3.626 1.00 72.56 112 LEU A C 1
ATOM 847 O O . LEU A 1 112 ? 11.930 -5.179 3.897 1.00 72.56 112 LEU A O 1
ATOM 851 N N . PRO A 1 113 ? 12.246 -6.829 2.384 1.00 81.94 113 PRO A N 1
ATOM 852 C CA . PRO A 1 113 ? 11.581 -6.124 1.299 1.00 81.94 113 PRO A CA 1
ATOM 853 C C . PRO A 1 113 ? 10.143 -5.774 1.685 1.00 81.94 113 PRO A C 1
ATOM 855 O O . PRO A 1 113 ? 9.388 -6.628 2.144 1.00 81.94 113 PRO A O 1
ATOM 858 N N . SER A 1 114 ? 9.775 -4.510 1.497 1.00 89.75 114 SER A N 1
ATOM 859 C CA . SER A 1 114 ? 8.407 -4.022 1.677 1.00 89.75 114 SER A CA 1
ATOM 860 C C . SER A 1 114 ? 7.847 -3.595 0.327 1.00 89.75 114 SER A C 1
ATOM 862 O O . SER A 1 114 ? 8.590 -3.067 -0.503 1.00 89.75 114 SER A O 1
ATOM 864 N N . TYR A 1 115 ? 6.548 -3.796 0.113 1.00 93.94 115 TYR A N 1
ATOM 865 C CA . TYR A 1 115 ? 5.871 -3.465 -1.140 1.00 93.94 115 TYR A CA 1
ATOM 866 C C . TYR A 1 115 ? 4.575 -2.709 -0.865 1.00 93.94 115 TYR A C 1
ATOM 868 O O . TYR A 1 115 ? 3.850 -3.043 0.070 1.00 93.94 115 TYR A O 1
ATOM 876 N N . ASN A 1 116 ? 4.277 -1.721 -1.705 1.00 94.06 116 ASN A N 1
ATOM 877 C CA . ASN A 1 116 ? 2.994 -1.031 -1.722 1.00 94.06 116 ASN A CA 1
ATOM 878 C C . ASN A 1 116 ? 2.225 -1.443 -2.979 1.00 94.06 116 ASN A C 1
ATOM 880 O O . ASN A 1 116 ? 2.782 -1.419 -4.078 1.00 94.06 116 ASN A O 1
ATOM 884 N N . ILE A 1 117 ? 0.945 -1.772 -2.812 1.00 95.75 117 ILE A N 1
ATOM 885 C CA . ILE A 1 117 ? 0.020 -2.114 -3.896 1.00 95.75 117 ILE A CA 1
ATOM 886 C C . ILE A 1 117 ? -1.047 -1.021 -3.956 1.00 95.75 117 ILE A C 1
ATOM 888 O O . ILE A 1 117 ? -1.683 -0.715 -2.947 1.00 95.75 117 ILE A O 1
ATOM 892 N N . LEU A 1 118 ? -1.225 -0.413 -5.127 1.00 95.00 118 LEU A N 1
ATOM 893 C CA . LEU A 1 118 ? -2.289 0.550 -5.388 1.00 95.00 118 LEU A CA 1
ATOM 894 C C . LEU A 1 118 ? -3.474 -0.188 -6.003 1.00 95.00 118 LEU A C 1
ATOM 896 O O . LEU A 1 118 ? -3.328 -0.810 -7.054 1.00 95.00 118 LEU A O 1
ATOM 900 N N . LEU A 1 119 ? -4.635 -0.100 -5.361 1.00 93.94 119 LEU A N 1
ATOM 901 C CA . LEU A 1 119 ? -5.864 -0.746 -5.810 1.00 93.94 119 LEU A CA 1
ATOM 902 C C . LEU A 1 119 ? -6.826 0.252 -6.456 1.00 93.94 119 LEU A C 1
ATOM 904 O O . LEU A 1 119 ? -6.770 1.458 -6.204 1.00 93.94 119 LEU A O 1
ATOM 908 N N . GLU A 1 120 ? -7.705 -0.277 -7.293 1.00 88.81 120 GLU A N 1
ATOM 909 C CA . GLU A 1 120 ? -8.812 0.440 -7.911 1.00 88.81 120 GLU A CA 1
ATOM 910 C C . GLU A 1 120 ? -9.923 0.758 -6.897 1.00 88.81 120 GLU A C 1
ATOM 912 O O . GLU A 1 120 ? -10.202 -0.023 -5.987 1.00 88.81 120 GLU A O 1
ATOM 917 N N . GLY A 1 121 ? -10.580 1.910 -7.074 1.00 76.88 121 GLY A N 1
ATOM 918 C CA . GLY A 1 121 ? -11.774 2.313 -6.322 1.00 76.88 121 GLY A CA 1
ATOM 919 C C . GLY A 1 121 ? -11.745 3.724 -5.776 1.00 76.88 121 GLY A C 1
ATOM 920 O O . GLY A 1 121 ? -10.662 4.343 -5.713 1.00 76.88 121 GLY A O 1
#

Foldseek 3Di:
DVVCVVVDPDPPPDDDDDCVRDDDVSVVVNVVVVPDDPVNVLVVQWDQDPNAIEGDDDPFWADDDPVVVVVVVVVLVVVVVVDDVVVCPPVQQAAWRYKTWGPDPDPPPPPDIDMDTDGDD

Sequence (121 aa):
RIHQLATGAKSDEVPPFTLDTADGPLLGALREARSLTRFGLLESMTEIREAERRFTAGPGTIELDAATRYKVLAAFDGYLETLPESSLARPDSYRVKDVVGRRGIGIGSAGLPSYNILLEG

pLDDT: mean 84.52, std 13.59, range [50.31, 97.75]

Radius of gyration: 18.79 Å; chains: 1; bounding box: 34×35×52 Å